Protein AF-A0A9D0YU25-F1 (afdb_monomer_lite)

InterPro domains:
  IPR014198 Stage III sporulation protein AB [PF09548] (9-166)

Secondary structure (DSSP, 8-state):
---HHHHHHHHHHHHHHHHHHHHHHHHHHHHHHHHHHHHHHHHHHGGG--SSHHHHHHHHHTT---HHHHHHHHHHHHHHHH-TT--HHHHSPPPTTS-HHHHHHHHHHHHHTTSS-HHHHHHHHHHHHHHHHHHHHHHHHHHHHHHHHHHHHHHHHHHHHHHHH-

Foldseek 3Di:
DDCVVVVVVVVVVVVVVVVVVVVLLVLQLVVLVLVLQLLVQLLVCLVVDDPDLLVSLCSSLVPRPDPLSNVQSNQLSVVCVVPVVDQQLRRGDDRPSHDPQLSVLCNLVSHCPVPDDSVSNNVSSVSSSVSSVVVSVVSVVVVVVVVVVVVVVVVVVVVVVVVVVD

pLDDT: mean 78.99, std 9.87, range [53.09, 91.0]

Organism: NCBI:txid2840693

Radius of gyration: 22.01 Å; chains: 1; bounding box: 60×25×68 Å

Structure (mmCIF, N/CA/C/O backbone):
data_AF-A0A9D0YU25-F1
#
_entry.id   AF-A0A9D0YU25-F1
#
loop_
_atom_site.group_PDB
_atom_site.id
_atom_site.type_symbol
_atom_site.label_atom_id
_atom_site.label_alt_id
_atom_site.label_comp_id
_atom_site.label_asym_id
_atom_site.label_entity_id
_atom_site.label_seq_id
_atom_site.pdbx_PDB_ins_code
_atom_site.Cartn_x
_atom_site.Cartn_y
_atom_site.Cartn_z
_atom_site.occupancy
_atom_site.B_iso_or_equiv
_atom_site.auth_seq_id
_atom_site.auth_comp_id
_atom_site.auth_asym_id
_atom_site.auth_atom_id
_atom_site.pdbx_PDB_model_num
ATOM 1 N N . MET A 1 1 ? 40.534 11.883 -33.843 1.00 53.09 1 MET A N 1
ATOM 2 C CA . MET A 1 1 ? 40.501 11.295 -32.484 1.00 53.09 1 MET A CA 1
ATOM 3 C C . MET A 1 1 ? 39.266 10.409 -32.390 1.00 53.09 1 MET A C 1
ATOM 5 O O . MET A 1 1 ? 38.203 10.893 -32.764 1.00 53.09 1 MET A O 1
ATOM 9 N N . PRO A 1 2 ? 39.380 9.127 -32.009 1.00 54.03 2 PRO A N 1
ATOM 10 C CA . PRO A 1 2 ? 38.250 8.201 -32.050 1.00 54.03 2 PRO A CA 1
ATOM 11 C C . PRO A 1 2 ? 37.242 8.529 -30.936 1.00 54.03 2 PRO A C 1
ATOM 13 O O . PRO A 1 2 ? 37.554 8.422 -29.756 1.00 54.03 2 PRO A O 1
ATOM 16 N N . SER A 1 3 ? 36.033 8.946 -31.319 1.00 62.19 3 SER A N 1
ATOM 17 C CA . SER A 1 3 ? 34.897 9.310 -30.447 1.00 62.19 3 SER A CA 1
ATOM 18 C C . SER A 1 3 ? 34.072 8.110 -29.948 1.00 62.19 3 SER A C 1
ATOM 20 O O . SER A 1 3 ? 33.150 8.259 -29.149 1.00 62.19 3 SER A O 1
ATOM 22 N N . TRP A 1 4 ? 34.427 6.904 -30.386 1.00 58.94 4 TRP A N 1
ATOM 23 C CA . TRP A 1 4 ? 33.728 5.651 -30.108 1.00 58.94 4 TRP A CA 1
ATOM 24 C C . TRP A 1 4 ? 33.674 5.235 -28.620 1.00 58.94 4 TRP A C 1
ATOM 26 O O . TRP A 1 4 ? 32.624 4.739 -28.208 1.00 58.94 4 TRP A O 1
ATOM 36 N N . PRO A 1 5 ? 34.696 5.465 -27.762 1.00 70.25 5 PRO A N 1
ATOM 37 C CA . PRO A 1 5 ? 34.584 5.111 -26.343 1.00 70.25 5 PRO A CA 1
ATOM 38 C C . PRO A 1 5 ? 33.569 5.988 -25.593 1.00 70.25 5 PRO A C 1
ATOM 40 O O . PRO A 1 5 ? 32.886 5.501 -24.696 1.00 70.25 5 PRO A O 1
ATOM 43 N N . PHE A 1 6 ? 33.405 7.255 -25.992 1.00 65.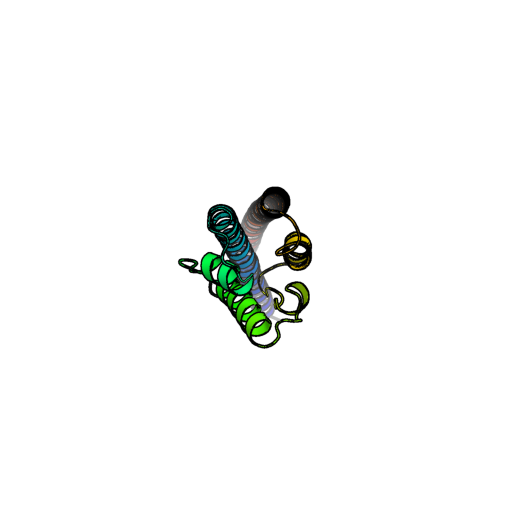44 6 PHE A N 1
ATOM 44 C CA . PHE A 1 6 ? 32.389 8.143 -25.417 1.00 65.44 6 PHE A CA 1
ATOM 45 C C . PHE A 1 6 ? 30.972 7.735 -25.833 1.00 65.44 6 PHE A C 1
ATOM 47 O O . PHE A 1 6 ? 30.062 7.785 -25.010 1.00 65.44 6 PHE A O 1
ATOM 54 N N . ALA A 1 7 ? 30.790 7.269 -27.073 1.00 66.50 7 ALA A N 1
ATOM 55 C CA . ALA A 1 7 ? 29.509 6.749 -27.547 1.00 66.50 7 ALA A CA 1
ATOM 56 C C . ALA A 1 7 ? 29.092 5.466 -26.803 1.00 66.50 7 ALA A C 1
ATOM 58 O O . ALA A 1 7 ? 27.933 5.328 -26.415 1.00 66.50 7 ALA A O 1
ATOM 59 N N . LEU A 1 8 ? 30.040 4.560 -26.534 1.00 70.56 8 LEU A N 1
ATOM 60 C CA . LEU A 1 8 ? 29.787 3.338 -25.761 1.00 70.56 8 LEU A CA 1
ATOM 61 C C . LEU A 1 8 ? 29.461 3.631 -24.290 1.00 70.56 8 LEU A C 1
ATOM 63 O O . LEU A 1 8 ? 28.527 3.044 -23.747 1.00 70.56 8 LEU A O 1
ATOM 67 N N . LEU A 1 9 ? 30.177 4.565 -23.658 1.00 68.06 9 LEU A N 1
ATOM 68 C CA . LEU A 1 9 ? 29.885 5.004 -22.288 1.00 68.06 9 LEU A CA 1
ATOM 69 C C . LEU A 1 9 ? 28.516 5.684 -22.179 1.00 68.06 9 LEU A C 1
ATOM 71 O O . LEU A 1 9 ? 27.758 5.384 -21.257 1.00 68.06 9 LEU A O 1
ATOM 75 N N . ALA A 1 10 ? 28.176 6.557 -23.129 1.00 65.56 10 ALA A N 1
ATOM 76 C CA . ALA A 1 10 ? 26.868 7.202 -23.177 1.00 65.56 10 ALA A CA 1
ATOM 77 C C . ALA A 1 10 ? 25.742 6.174 -23.383 1.00 65.56 10 ALA A C 1
ATOM 79 O O . ALA A 1 10 ? 24.751 6.193 -22.654 1.00 65.56 10 ALA A O 1
ATOM 80 N N . GLY A 1 11 ? 25.923 5.223 -24.307 1.00 67.00 11 GLY A N 1
ATOM 81 C CA . GLY A 1 11 ? 24.968 4.141 -24.549 1.00 67.00 11 GLY A CA 1
ATOM 82 C C . GLY A 1 11 ? 24.762 3.241 -23.327 1.00 67.00 11 GLY A C 1
ATOM 83 O O . GLY A 1 11 ? 23.623 2.973 -22.941 1.00 67.00 11 GLY A O 1
ATOM 84 N N . ALA A 1 12 ? 25.848 2.831 -22.664 1.00 68.44 12 ALA A N 1
ATOM 85 C CA . ALA A 1 12 ? 25.785 2.027 -21.445 1.00 68.44 12 ALA A CA 1
ATOM 86 C C . ALA A 1 12 ? 25.114 2.782 -20.283 1.00 68.44 12 ALA A C 1
ATOM 88 O O . ALA A 1 12 ? 24.286 2.212 -19.572 1.00 68.44 12 ALA A O 1
ATOM 89 N N . GLY A 1 13 ? 25.411 4.076 -20.118 1.00 63.66 13 GLY A N 1
ATOM 90 C CA . GLY A 1 13 ? 24.774 4.930 -19.113 1.00 63.66 13 GLY A CA 1
ATOM 91 C C . GLY A 1 13 ? 23.265 5.072 -19.328 1.00 63.66 13 GLY A C 1
ATOM 92 O O . GLY A 1 13 ? 22.488 4.897 -18.388 1.00 63.66 13 GLY A O 1
ATOM 93 N N . CYS A 1 14 ? 22.831 5.306 -20.569 1.00 68.75 14 CYS A N 1
ATOM 94 C CA . CYS A 1 14 ? 21.410 5.361 -20.916 1.00 68.75 14 CYS A CA 1
ATOM 95 C C . CYS A 1 14 ? 20.699 4.020 -20.677 1.00 68.75 14 CYS A C 1
ATOM 97 O O . CYS A 1 14 ? 19.585 4.008 -20.152 1.00 68.75 14 CYS A O 1
ATOM 99 N N . ALA A 1 15 ? 21.342 2.893 -20.998 1.00 67.62 15 ALA A N 1
ATOM 100 C CA . ALA A 1 15 ? 20.782 1.563 -20.755 1.00 67.62 15 ALA A CA 1
ATOM 101 C C . ALA A 1 15 ? 20.603 1.270 -19.254 1.00 67.62 15 ALA A C 1
ATOM 103 O O . ALA A 1 15 ? 19.550 0.781 -18.838 1.00 67.62 15 ALA A O 1
ATOM 104 N N . LEU A 1 16 ? 21.593 1.619 -18.425 1.00 67.44 16 LEU A N 1
ATOM 105 C CA . LEU A 1 16 ? 21.515 1.460 -16.969 1.00 67.44 16 LEU A CA 1
ATOM 106 C C . LEU A 1 16 ? 20.428 2.342 -16.349 1.00 67.44 16 LEU A C 1
ATOM 108 O O . LEU A 1 16 ? 19.676 1.872 -15.495 1.00 67.44 16 LEU A O 1
ATOM 112 N N . LEU A 1 17 ? 20.302 3.592 -16.804 1.00 69.94 17 LEU A N 1
ATOM 113 C CA . LEU A 1 17 ? 19.221 4.487 -16.382 1.00 69.94 17 LEU A CA 1
ATOM 114 C C . LEU A 1 17 ? 17.847 3.924 -16.766 1.00 69.94 17 LEU A C 1
ATOM 116 O O . LEU A 1 17 ? 16.939 3.925 -15.936 1.00 69.94 17 LEU A O 1
ATOM 120 N N . GLY A 1 18 ? 17.710 3.379 -17.979 1.00 68.19 18 GLY A N 1
ATOM 121 C CA . GLY A 1 18 ? 16.483 2.724 -18.434 1.00 68.19 18 GLY A CA 1
ATOM 122 C C . GLY A 1 18 ? 16.096 1.519 -17.572 1.00 68.19 18 GLY A C 1
ATOM 123 O O . GLY A 1 18 ? 14.948 1.414 -17.143 1.00 68.19 18 GLY A O 1
ATOM 124 N N . LEU A 1 19 ? 17.055 0.645 -17.247 1.00 69.88 19 LEU A N 1
ATOM 125 C CA . LEU A 1 19 ? 16.835 -0.519 -16.377 1.00 69.88 19 LEU A CA 1
ATOM 126 C C . LEU A 1 19 ? 16.480 -0.117 -14.940 1.00 69.88 19 LEU A C 1
ATOM 128 O O . LEU A 1 19 ? 15.550 -0.673 -14.353 1.00 69.88 19 LEU A O 1
ATOM 132 N N . ALA A 1 20 ? 17.193 0.860 -14.373 1.00 71.06 20 ALA A N 1
ATOM 133 C CA . ALA A 1 20 ? 16.924 1.359 -13.027 1.00 71.06 20 ALA A CA 1
ATOM 134 C C . ALA A 1 20 ? 15.518 1.963 -12.923 1.00 71.06 20 ALA A C 1
ATOM 136 O O . ALA A 1 20 ? 14.808 1.743 -11.937 1.00 71.06 20 ALA A O 1
ATOM 137 N N . TRP A 1 21 ? 15.105 2.687 -13.960 1.00 75.56 21 TRP A N 1
ATOM 138 C CA . TRP A 1 21 ? 13.805 3.331 -14.022 1.00 75.56 21 TRP A CA 1
ATOM 139 C C . TRP A 1 21 ? 12.658 2.340 -14.258 1.00 75.56 21 TRP A C 1
ATOM 141 O O . TRP A 1 21 ? 11.664 2.379 -13.532 1.00 75.56 21 TRP A O 1
ATOM 151 N N . ALA A 1 22 ? 12.828 1.374 -15.166 1.00 73.44 22 ALA A N 1
ATOM 152 C CA . ALA A 1 22 ? 11.882 0.270 -15.343 1.00 73.44 22 ALA A CA 1
ATOM 153 C C . ALA A 1 22 ? 11.716 -0.546 -14.046 1.00 73.44 22 ALA A C 1
ATOM 155 O O . ALA A 1 22 ? 10.599 -0.882 -13.650 1.00 73.44 22 ALA A O 1
ATOM 156 N N . GLY A 1 23 ? 12.818 -0.795 -13.330 1.00 75.38 23 GLY A N 1
ATOM 157 C CA . GLY A 1 23 ? 12.792 -1.435 -12.015 1.00 75.38 23 GLY A CA 1
ATOM 158 C C . GLY A 1 23 ? 12.082 -0.603 -10.940 1.00 75.38 23 GLY A C 1
ATOM 159 O O . GLY A 1 23 ? 11.442 -1.156 -10.051 1.00 75.38 23 GLY A O 1
ATOM 160 N N . ALA A 1 24 ? 12.161 0.728 -10.998 1.00 78.12 24 ALA A N 1
ATOM 161 C CA . ALA A 1 24 ? 11.429 1.598 -10.078 1.00 78.12 24 ALA A CA 1
ATOM 162 C C . ALA A 1 24 ? 9.913 1.575 -10.343 1.00 78.12 24 ALA A C 1
ATOM 164 O O . ALA A 1 24 ? 9.130 1.507 -9.396 1.00 78.12 24 ALA A O 1
ATOM 165 N N . LEU A 1 25 ? 9.499 1.572 -11.615 1.00 77.56 25 LEU A N 1
ATOM 166 C CA . LEU A 1 25 ? 8.094 1.447 -12.017 1.00 77.56 25 LEU A CA 1
ATOM 167 C C . LEU A 1 25 ? 7.493 0.104 -11.591 1.00 77.56 25 LEU A C 1
ATOM 169 O O . LEU A 1 25 ? 6.398 0.075 -11.023 1.00 77.56 25 LEU A O 1
ATOM 173 N N . SER A 1 26 ? 8.221 -0.996 -11.804 1.00 80.62 26 SER A N 1
ATOM 174 C CA . SER A 1 26 ? 7.756 -2.330 -11.417 1.00 80.62 26 SER A CA 1
ATOM 175 C C . SER A 1 26 ? 7.626 -2.472 -9.897 1.00 80.62 26 SER A C 1
ATOM 177 O O . SER A 1 26 ? 6.598 -2.960 -9.425 1.00 80.62 26 SER A O 1
ATOM 179 N N . ARG A 1 27 ? 8.593 -1.956 -9.120 1.00 83.25 27 ARG A N 1
ATOM 180 C CA . ARG A 1 27 ? 8.507 -1.885 -7.648 1.00 83.25 27 ARG A CA 1
ATOM 181 C C . ARG A 1 27 ? 7.313 -1.060 -7.177 1.00 83.25 27 ARG A C 1
ATOM 183 O O . ARG A 1 27 ? 6.549 -1.534 -6.341 1.00 83.25 27 ARG A O 1
ATOM 190 N N . ARG A 1 28 ? 7.102 0.132 -7.746 1.00 85.44 28 ARG A N 1
ATOM 191 C CA . ARG A 1 28 ? 5.950 0.987 -7.414 1.00 85.44 28 ARG A CA 1
ATOM 192 C C . ARG A 1 28 ? 4.630 0.257 -7.657 1.00 85.44 28 ARG A C 1
ATOM 194 O O . ARG A 1 28 ? 3.735 0.298 -6.816 1.00 85.44 28 ARG A O 1
ATOM 201 N N . ARG A 1 29 ? 4.501 -0.426 -8.797 1.00 83.88 29 ARG A N 1
ATOM 202 C CA . ARG A 1 29 ? 3.298 -1.190 -9.145 1.00 83.88 29 ARG A CA 1
ATOM 203 C C . ARG A 1 29 ? 3.070 -2.360 -8.191 1.00 83.88 29 ARG A C 1
ATOM 205 O O . ARG A 1 29 ? 1.954 -2.514 -7.708 1.00 83.88 29 ARG A O 1
ATOM 212 N N . ALA A 1 30 ? 4.111 -3.138 -7.895 1.00 86.19 30 ALA A N 1
ATOM 213 C CA . ALA A 1 30 ? 4.033 -4.240 -6.940 1.00 86.19 30 ALA A CA 1
ATOM 214 C C . ALA A 1 30 ? 3.595 -3.752 -5.550 1.00 86.19 30 ALA A C 1
ATOM 216 O O . ALA A 1 30 ? 2.678 -4.330 -4.968 1.00 86.19 30 ALA A O 1
ATOM 217 N N . ALA A 1 31 ? 4.156 -2.630 -5.086 1.00 86.56 31 ALA A N 1
ATOM 218 C CA . ALA A 1 31 ? 3.780 -2.009 -3.822 1.00 86.56 31 ALA A CA 1
ATOM 219 C C . ALA A 1 31 ? 2.312 -1.550 -3.824 1.00 86.56 31 ALA A C 1
ATOM 221 O O . ALA A 1 31 ? 1.577 -1.842 -2.885 1.00 86.56 31 ALA A O 1
ATOM 222 N N . LEU A 1 32 ? 1.840 -0.879 -4.884 1.00 86.69 32 LEU A N 1
ATOM 223 C CA . LEU A 1 32 ? 0.422 -0.517 -5.024 1.00 86.69 32 LEU A CA 1
ATOM 224 C C . LEU A 1 32 ? -0.478 -1.762 -5.024 1.00 86.69 32 LEU A C 1
ATOM 226 O O . LEU A 1 32 ? -1.543 -1.761 -4.403 1.00 86.69 32 LEU A O 1
ATOM 230 N N . ASP A 1 33 ? -0.063 -2.828 -5.711 1.00 88.06 33 ASP A N 1
ATOM 231 C CA . ASP A 1 33 ? -0.751 -4.120 -5.756 1.00 88.06 33 ASP A CA 1
ATOM 232 C C . ASP A 1 33 ? -0.868 -4.758 -4.361 1.00 88.06 33 ASP A C 1
ATOM 234 O O . ASP A 1 33 ? -1.967 -5.149 -3.958 1.00 88.06 33 ASP A O 1
ATOM 238 N N . ALA A 1 34 ? 0.221 -4.762 -3.594 1.00 88.75 34 ALA A N 1
ATOM 239 C CA . ALA A 1 34 ? 0.247 -5.207 -2.206 1.00 88.75 34 ALA A CA 1
ATOM 240 C C . ALA A 1 34 ? -0.652 -4.361 -1.303 1.00 88.75 34 ALA A C 1
ATOM 242 O O . ALA A 1 34 ? -1.510 -4.913 -0.615 1.00 88.75 34 ALA A O 1
ATOM 243 N N . TRP A 1 35 ? -0.562 -3.031 -1.387 1.00 89.50 35 TRP A N 1
ATOM 244 C CA . TRP A 1 35 ? -1.385 -2.140 -0.572 1.00 89.50 35 TRP A CA 1
ATOM 245 C C . TRP A 1 35 ? -2.873 -2.433 -0.720 1.00 89.50 35 TRP A C 1
ATOM 247 O O . TRP A 1 35 ? -3.525 -2.681 0.289 1.00 89.50 35 TRP A O 1
ATOM 257 N N . ALA A 1 36 ? -3.437 -2.493 -1.932 1.00 88.12 36 ALA A N 1
ATOM 258 C CA . ALA A 1 36 ? -4.882 -2.732 -2.008 1.00 88.12 36 ALA A CA 1
ATOM 259 C C . ALA A 1 36 ? -5.305 -4.167 -1.649 1.00 88.12 36 ALA A C 1
ATOM 261 O O . ALA A 1 36 ? -6.438 -4.343 -1.204 1.00 88.12 36 ALA A O 1
ATOM 262 N N . ARG A 1 37 ? -4.428 -5.180 -1.771 1.00 89.06 37 ARG A N 1
ATOM 263 C CA . ARG A 1 37 ? -4.711 -6.509 -1.190 1.00 89.06 37 ARG A CA 1
ATOM 264 C C . ARG A 1 37 ? -4.802 -6.419 0.327 1.00 89.06 37 ARG A C 1
ATOM 266 O O . ARG A 1 37 ? -5.750 -6.932 0.917 1.00 89.06 37 ARG A O 1
ATOM 273 N N . THR A 1 38 ? -3.853 -5.726 0.945 1.00 89.44 38 THR A N 1
ATOM 274 C CA . THR A 1 38 ? -3.847 -5.520 2.389 1.00 89.44 38 THR A CA 1
ATOM 275 C C . THR A 1 38 ? -5.071 -4.719 2.848 1.00 89.44 38 THR A C 1
ATOM 277 O O . THR A 1 38 ? -5.721 -5.109 3.814 1.00 89.44 38 THR A O 1
ATOM 280 N N . LEU A 1 39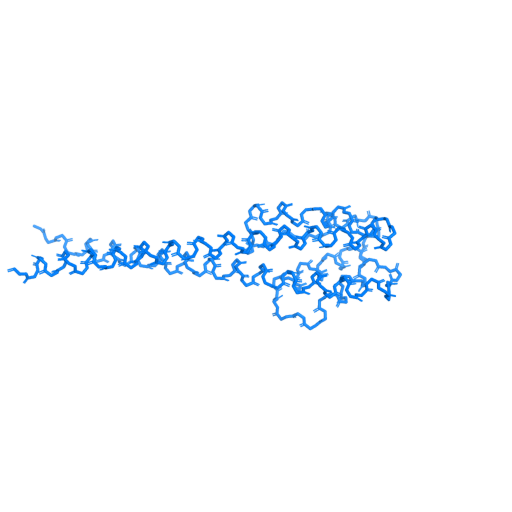 ? -5.476 -3.673 2.115 1.00 88.38 39 LEU A N 1
ATOM 281 C CA . LEU A 1 39 ? -6.706 -2.920 2.406 1.00 88.38 39 LEU A CA 1
ATOM 282 C C . LEU A 1 39 ? -7.964 -3.775 2.298 1.00 88.38 39 LEU A C 1
ATOM 284 O O . LEU A 1 39 ? -8.842 -3.665 3.144 1.00 88.38 39 LEU A O 1
ATOM 288 N N . MET A 1 40 ? -8.045 -4.650 1.295 1.00 87.88 40 MET A N 1
ATOM 289 C CA . MET A 1 40 ? -9.169 -5.574 1.142 1.00 87.88 40 MET A CA 1
ATOM 290 C C . MET A 1 40 ? -9.262 -6.554 2.320 1.00 87.88 40 MET A C 1
ATOM 292 O O . MET A 1 40 ? -10.355 -6.864 2.783 1.00 87.88 40 MET A O 1
ATOM 296 N N . ARG A 1 41 ? -8.122 -7.012 2.850 1.00 87.06 41 ARG A N 1
ATOM 297 C CA . ARG A 1 41 ? -8.083 -7.862 4.052 1.00 87.06 41 ARG A CA 1
ATOM 298 C C . ARG A 1 41 ? -8.458 -7.099 5.318 1.00 87.06 41 ARG A C 1
ATOM 300 O O . ARG A 1 41 ? -9.162 -7.639 6.171 1.00 87.06 41 ARG A O 1
ATOM 307 N N . LEU A 1 42 ? -8.019 -5.848 5.441 1.00 86.69 42 LEU A N 1
ATOM 308 C CA . LEU A 1 42 ? -8.446 -4.972 6.532 1.00 86.69 42 LEU A CA 1
ATOM 309 C C . LEU A 1 42 ? -9.959 -4.729 6.472 1.00 86.69 42 LEU A C 1
ATOM 311 O O . LEU A 1 42 ? -10.632 -4.880 7.484 1.00 86.69 42 LEU A O 1
ATOM 315 N N . GLU A 1 43 ? -10.511 -4.469 5.286 1.00 87.50 43 GLU A N 1
ATOM 316 C CA . GLU A 1 43 ? -11.957 -4.333 5.077 1.00 87.50 43 GLU A CA 1
ATOM 317 C C . GLU A 1 43 ? -12.702 -5.615 5.476 1.00 87.50 43 GLU A C 1
ATOM 319 O O . GLU A 1 43 ? -13.667 -5.559 6.232 1.00 87.50 43 GLU A O 1
ATOM 324 N N . ALA A 1 44 ? -12.223 -6.785 5.044 1.00 86.00 44 ALA A N 1
ATOM 325 C CA . ALA A 1 44 ? -12.832 -8.072 5.385 1.00 86.00 44 ALA A CA 1
ATOM 326 C C . ALA A 1 44 ? -12.794 -8.381 6.892 1.00 86.00 44 ALA A C 1
ATOM 328 O O . ALA A 1 44 ? -13.639 -9.114 7.401 1.00 86.00 44 ALA A O 1
ATOM 329 N N . SER A 1 45 ? -11.823 -7.820 7.612 1.00 84.38 45 SER A N 1
ATOM 330 C CA . SER A 1 45 ? -11.677 -8.008 9.056 1.00 84.38 45 SER A CA 1
ATOM 331 C C . SER A 1 45 ? -12.419 -6.978 9.903 1.00 84.38 45 SER A C 1
ATOM 333 O O . SER A 1 45 ? -12.464 -7.146 11.122 1.00 84.38 45 SER A O 1
ATOM 335 N N . LEU A 1 46 ? -13.069 -5.980 9.289 1.00 82.38 46 LEU A N 1
ATOM 336 C CA . LEU A 1 46 ? -13.956 -5.053 10.001 1.00 82.38 46 LEU A CA 1
ATOM 337 C C . LEU A 1 46 ? -15.065 -5.789 10.761 1.00 82.38 46 LEU A C 1
ATOM 339 O O . LEU A 1 46 ? -15.349 -5.432 11.899 1.00 82.38 46 LEU A O 1
ATOM 343 N N . ALA A 1 47 ? -15.606 -6.868 10.188 1.00 78.81 47 ALA A N 1
ATOM 344 C CA . ALA A 1 47 ? -16.662 -7.667 10.812 1.00 78.81 47 ALA A CA 1
ATOM 345 C C . ALA A 1 47 ? -16.231 -8.341 12.133 1.00 78.81 47 ALA A C 1
ATOM 347 O O . ALA A 1 47 ? -17.070 -8.663 12.969 1.00 78.81 47 ALA A O 1
ATOM 348 N N . TYR A 1 48 ? -14.925 -8.549 12.335 1.00 75.31 48 TYR A N 1
ATOM 349 C CA . TYR A 1 48 ? -14.351 -9.199 13.520 1.00 75.31 48 TYR A CA 1
ATOM 350 C C . TYR A 1 48 ? -13.567 -8.225 14.406 1.00 75.31 48 TYR A C 1
ATOM 352 O O . TYR A 1 48 ? -12.749 -8.669 15.212 1.00 75.31 48 TYR A O 1
ATOM 360 N N . ARG A 1 49 ? -13.783 -6.913 14.212 1.00 68.44 49 ARG A N 1
ATOM 361 C CA . ARG A 1 49 ? -12.997 -5.788 14.741 1.00 68.44 49 ARG A CA 1
ATOM 362 C C . ARG A 1 49 ? -12.288 -6.117 16.065 1.00 68.44 49 ARG A C 1
ATOM 364 O O . ARG A 1 49 ? -12.944 -6.173 17.108 1.00 68.44 49 ARG A O 1
ATOM 371 N N . PRO A 1 50 ? -10.959 -6.329 16.055 1.00 69.88 50 PRO A N 1
ATOM 372 C CA . PRO A 1 50 ? -10.239 -6.563 17.293 1.00 69.88 50 PRO A CA 1
ATOM 373 C C . PRO A 1 50 ? -10.267 -5.294 18.163 1.00 69.88 50 PRO A C 1
ATOM 375 O O . PRO A 1 50 ? -10.415 -4.184 17.641 1.00 69.88 50 PRO A O 1
ATOM 378 N N . PRO A 1 51 ? -10.116 -5.435 19.490 1.00 71.12 51 PRO A N 1
ATOM 379 C CA . PRO A 1 51 ? -10.280 -4.329 20.434 1.00 71.12 51 PRO A CA 1
ATOM 380 C C . PRO A 1 51 ? -9.237 -3.216 20.259 1.00 71.12 51 PRO A C 1
ATOM 382 O O . PRO A 1 51 ? -9.502 -2.073 20.625 1.00 71.12 51 PRO A O 1
ATOM 385 N N . ALA A 1 52 ? -8.068 -3.520 19.683 1.00 83.25 52 ALA A N 1
ATOM 386 C CA . ALA A 1 52 ? -7.015 -2.548 19.424 1.00 83.25 52 ALA A CA 1
ATOM 387 C C . ALA A 1 52 ? -6.737 -2.385 17.923 1.00 83.25 52 ALA A C 1
ATOM 389 O O . ALA A 1 52 ? -6.575 -3.361 17.188 1.00 83.25 52 ALA A O 1
ATOM 390 N N . LEU A 1 53 ? -6.574 -1.131 17.484 1.00 84.25 53 LEU A N 1
ATOM 391 C CA . LEU A 1 53 ? -6.202 -0.794 16.105 1.00 84.25 53 LEU A CA 1
ATOM 392 C C . LEU A 1 53 ? -4.880 -1.460 15.686 1.00 84.25 53 LEU A C 1
ATOM 394 O O . LEU A 1 53 ? -4.757 -1.925 14.558 1.00 84.25 53 LEU A O 1
ATOM 398 N N . ALA A 1 54 ? -3.916 -1.568 16.603 1.00 86.62 54 ALA A N 1
ATOM 399 C CA . ALA A 1 54 ? -2.646 -2.244 16.342 1.00 86.62 54 ALA A CA 1
ATOM 400 C C . ALA A 1 54 ? -2.834 -3.723 15.958 1.00 86.62 54 ALA A C 1
ATOM 402 O O . ALA A 1 54 ? -2.168 -4.212 15.048 1.00 86.62 54 ALA A O 1
ATOM 403 N N . ASP A 1 55 ? -3.769 -4.424 16.600 1.00 87.25 55 ASP A N 1
ATOM 404 C CA . ASP A 1 55 ? -4.056 -5.829 16.297 1.00 87.25 55 ASP A CA 1
ATOM 405 C C . ASP A 1 55 ? -4.748 -5.973 14.944 1.00 87.25 55 ASP A C 1
ATOM 407 O O . ASP A 1 55 ? -4.473 -6.914 14.199 1.00 87.25 55 ASP A O 1
ATOM 411 N N . TRP A 1 56 ? -5.598 -5.005 14.597 1.00 87.06 56 TRP A N 1
ATOM 412 C CA . TRP A 1 56 ? -6.239 -4.964 13.290 1.00 87.06 56 TRP A CA 1
ATOM 413 C C . TRP A 1 56 ? -5.215 -4.804 12.159 1.00 87.06 56 TRP A C 1
ATOM 415 O O . TRP A 1 56 ? -5.263 -5.551 11.183 1.00 87.06 56 TRP A O 1
ATOM 425 N N . LEU A 1 57 ? -4.231 -3.909 12.321 1.00 86.94 57 LEU A N 1
ATOM 426 C CA . LEU A 1 57 ? -3.141 -3.729 11.351 1.00 86.94 57 LEU A CA 1
ATOM 427 C C . LEU A 1 57 ? -2.336 -5.020 11.160 1.00 86.94 57 LEU A C 1
ATOM 429 O O . LEU A 1 57 ? -2.074 -5.417 10.025 1.00 86.94 57 LEU A O 1
ATOM 433 N N . LEU A 1 58 ? -2.000 -5.710 12.255 1.00 88.06 58 LEU A N 1
ATOM 434 C CA . LEU A 1 58 ? -1.290 -6.992 12.205 1.00 88.06 58 LEU A CA 1
ATOM 435 C C . LEU A 1 58 ? -2.113 -8.089 11.519 1.00 88.06 58 LEU A C 1
ATOM 437 O O . LEU A 1 58 ? -1.548 -8.973 10.875 1.00 88.06 58 LEU A O 1
ATOM 441 N N . LEU A 1 59 ? -3.442 -8.033 11.614 1.00 86.00 59 LEU A N 1
ATOM 442 C CA . LEU A 1 59 ? -4.314 -8.957 10.897 1.00 86.00 59 LEU A CA 1
ATOM 443 C C . LEU A 1 59 ? -4.269 -8.721 9.381 1.00 86.00 59 LEU A C 1
ATOM 445 O O . LEU A 1 59 ? -4.256 -9.685 8.620 1.00 86.00 59 LEU A O 1
ATOM 449 N N . GLY A 1 60 ? -4.176 -7.461 8.944 1.00 81.81 60 GLY A N 1
ATOM 450 C CA . GLY A 1 60 ? -3.993 -7.106 7.532 1.00 81.81 60 GLY A CA 1
ATOM 451 C C . GLY A 1 60 ? -2.679 -7.629 6.941 1.00 81.81 60 GLY A C 1
ATOM 452 O O . GLY A 1 60 ? -2.645 -8.042 5.781 1.00 81.81 60 GLY A O 1
ATOM 453 N N . VAL A 1 61 ? -1.622 -7.680 7.758 1.00 86.62 61 VAL A N 1
ATOM 454 C CA . VAL A 1 61 ? -0.299 -8.207 7.378 1.00 86.62 61 VAL A CA 1
ATOM 455 C C . VAL A 1 61 ? -0.305 -9.727 7.202 1.00 86.62 61 VAL A C 1
ATOM 457 O O . VAL A 1 61 ? 0.478 -10.263 6.416 1.00 86.62 61 VAL A O 1
ATOM 460 N N . ARG A 1 62 ? -1.195 -10.458 7.888 1.00 83.06 62 ARG A N 1
ATOM 461 C CA . ARG A 1 62 ? -1.220 -11.926 7.806 1.00 83.06 62 ARG A CA 1
ATOM 462 C C . ARG A 1 62 ? -1.431 -12.395 6.363 1.00 83.06 62 ARG A C 1
ATOM 464 O O . ARG A 1 62 ? -2.469 -12.156 5.750 1.00 83.06 62 ARG A O 1
ATOM 471 N N . GLY A 1 63 ? -0.427 -13.102 5.842 1.00 78.50 63 GLY A N 1
ATOM 472 C CA . GLY A 1 63 ? -0.409 -13.643 4.483 1.00 78.50 63 GLY A CA 1
ATOM 473 C C . GLY A 1 63 ? -0.043 -12.630 3.395 1.00 78.50 63 GLY A C 1
ATOM 474 O O . GLY A 1 63 ? -0.284 -12.901 2.218 1.00 78.50 63 GLY A O 1
ATOM 475 N N . GLU A 1 64 ? 0.425 -11.425 3.736 1.00 86.62 64 GLU A N 1
ATOM 476 C CA . GLU A 1 64 ? 1.020 -10.500 2.763 1.00 86.62 64 GLU A CA 1
ATOM 477 C C . GLU A 1 64 ? 2.496 -10.861 2.585 1.00 86.62 64 GLU A C 1
ATOM 479 O O . GLU A 1 64 ? 3.204 -11.155 3.546 1.00 86.62 64 GLU A O 1
ATOM 484 N N . THR A 1 65 ? 2.941 -10.906 1.332 1.00 83.38 65 THR A N 1
ATOM 485 C CA . THR A 1 65 ? 4.307 -11.321 0.979 1.00 83.38 65 THR A CA 1
ATOM 486 C C . THR A 1 65 ? 5.216 -10.133 0.694 1.00 83.38 65 THR A C 1
ATOM 488 O O . THR A 1 65 ? 6.426 -10.299 0.562 1.00 83.38 65 THR A O 1
ATOM 491 N N . ASP A 1 66 ? 4.645 -8.937 0.561 1.00 85.25 66 ASP A N 1
ATOM 492 C CA . ASP A 1 66 ? 5.400 -7.720 0.306 1.00 85.25 66 ASP A CA 1
ATOM 493 C C . ASP A 1 66 ? 6.000 -7.168 1.606 1.00 85.25 66 ASP A C 1
ATOM 495 O O . ASP A 1 66 ? 5.306 -6.594 2.447 1.00 85.25 66 ASP A O 1
ATOM 499 N N . ALA A 1 67 ? 7.317 -7.323 1.755 1.00 84.12 67 ALA A N 1
ATOM 500 C CA . ALA A 1 67 ? 8.054 -6.893 2.940 1.00 84.12 67 ALA A CA 1
ATOM 501 C C . ALA A 1 67 ? 7.960 -5.380 3.214 1.00 84.12 67 ALA A C 1
ATOM 503 O O . ALA A 1 67 ? 8.091 -4.966 4.365 1.00 84.12 67 ALA A O 1
ATOM 504 N N . SER A 1 68 ? 7.722 -4.554 2.189 1.00 86.00 68 SER A N 1
ATOM 505 C CA . SER A 1 68 ? 7.583 -3.103 2.345 1.00 86.00 68 SER A CA 1
ATOM 506 C C . SER A 1 68 ? 6.273 -2.776 3.057 1.00 86.00 68 SER A C 1
ATOM 508 O O . SER A 1 68 ? 6.262 -2.057 4.059 1.00 86.00 68 SER A O 1
ATOM 510 N N . VAL A 1 69 ? 5.168 -3.371 2.595 1.00 86.88 69 VAL A N 1
ATOM 511 C CA . VAL A 1 69 ? 3.841 -3.182 3.200 1.00 86.88 69 VAL A CA 1
ATOM 512 C C . VAL A 1 69 ? 3.782 -3.797 4.597 1.00 86.88 69 VAL A C 1
ATOM 514 O O . VAL A 1 69 ? 3.341 -3.124 5.534 1.00 86.88 69 VAL A O 1
ATOM 517 N N . CYS A 1 70 ? 4.295 -5.023 4.760 1.00 87.56 70 CYS A N 1
ATOM 518 C CA . CYS A 1 70 ? 4.395 -5.678 6.066 1.00 87.56 70 CYS A CA 1
ATOM 519 C C . CYS A 1 70 ? 5.198 -4.816 7.043 1.00 87.56 70 CYS A C 1
ATOM 521 O O . CYS A 1 70 ? 4.699 -4.478 8.113 1.00 87.56 70 CYS A O 1
ATOM 523 N N . GLY A 1 71 ? 6.388 -4.363 6.637 1.00 87.94 71 GLY A N 1
ATOM 524 C CA . GLY A 1 71 ? 7.255 -3.540 7.473 1.00 87.94 71 GLY A CA 1
ATOM 525 C C . GLY A 1 71 ? 6.596 -2.235 7.921 1.00 87.94 71 GLY A C 1
ATOM 526 O O . GLY A 1 71 ? 6.735 -1.854 9.082 1.00 87.94 71 GLY A O 1
ATOM 527 N N . VAL A 1 72 ? 5.838 -1.558 7.048 1.00 89.75 72 VAL A N 1
ATOM 528 C CA . VAL A 1 72 ? 5.120 -0.324 7.416 1.00 89.75 72 VAL A CA 1
ATOM 529 C C . VAL A 1 72 ? 4.047 -0.597 8.470 1.00 89.75 72 VAL A C 1
ATOM 531 O O . VAL A 1 72 ? 3.998 0.103 9.483 1.00 89.75 72 VAL A O 1
ATOM 534 N N . LEU A 1 73 ? 3.205 -1.608 8.254 1.00 89.25 73 LEU A N 1
ATOM 535 C CA . LEU A 1 73 ? 2.077 -1.913 9.136 1.00 89.25 73 LEU A CA 1
ATOM 536 C C . LEU A 1 73 ? 2.517 -2.521 10.471 1.00 89.25 73 LEU A C 1
ATOM 538 O O . LEU A 1 73 ? 1.996 -2.127 11.513 1.00 89.25 73 LEU A O 1
ATOM 542 N N . GLU A 1 74 ? 3.504 -3.416 10.464 1.00 91.00 74 GLU A N 1
ATOM 543 C CA . GLU A 1 74 ? 4.093 -3.986 11.681 1.00 91.00 74 GLU A CA 1
ATOM 544 C C . GLU A 1 74 ? 4.781 -2.908 12.515 1.00 91.00 74 GLU A C 1
ATOM 546 O O . GLU A 1 74 ? 4.545 -2.816 13.719 1.00 91.00 74 GLU A O 1
ATOM 551 N N . THR A 1 75 ? 5.567 -2.032 11.878 1.00 89.69 75 THR A N 1
ATOM 552 C CA . THR A 1 75 ? 6.219 -0.917 12.578 1.00 89.69 75 THR A CA 1
ATOM 553 C C . THR A 1 75 ? 5.185 0.036 13.174 1.00 89.69 75 THR A C 1
ATOM 555 O O . THR A 1 75 ? 5.343 0.480 14.313 1.00 89.69 75 THR A O 1
ATOM 558 N N . ALA A 1 76 ? 4.114 0.343 12.433 1.00 88.81 76 ALA A N 1
ATOM 559 C CA . ALA A 1 76 ? 3.025 1.177 12.931 1.00 88.81 76 ALA A CA 1
ATOM 560 C C . ALA A 1 76 ? 2.349 0.531 14.150 1.00 88.81 76 ALA A C 1
ATOM 562 O O . ALA A 1 76 ? 2.239 1.164 15.200 1.00 88.81 76 ALA A O 1
ATOM 563 N N . ALA A 1 77 ? 1.973 -0.745 14.046 1.00 89.19 77 ALA A N 1
ATOM 564 C CA . ALA A 1 77 ? 1.348 -1.493 15.131 1.00 89.19 77 ALA A CA 1
ATOM 565 C C . ALA A 1 77 ? 2.252 -1.585 16.369 1.00 89.19 77 ALA A C 1
ATOM 567 O O . ALA A 1 77 ? 1.788 -1.397 17.493 1.00 89.19 77 ALA A O 1
ATOM 568 N N . GLN A 1 78 ? 3.551 -1.828 16.182 1.00 90.25 78 GLN A N 1
ATOM 569 C CA . GLN A 1 78 ? 4.508 -1.931 17.279 1.00 90.25 78 GLN A CA 1
ATOM 570 C C . GLN A 1 78 ? 4.691 -0.594 18.002 1.00 90.25 78 GLN A C 1
ATOM 572 O O . GLN A 1 78 ? 4.678 -0.566 19.231 1.00 90.25 78 GLN A O 1
ATOM 577 N N . ARG A 1 79 ? 4.788 0.520 17.265 1.00 89.81 79 ARG A N 1
ATOM 578 C CA . ARG A 1 79 ? 4.864 1.866 17.857 1.00 89.81 79 ARG A CA 1
ATOM 579 C C . ARG A 1 79 ? 3.599 2.228 18.627 1.00 89.81 79 ARG A C 1
ATOM 581 O O . ARG A 1 79 ? 3.700 2.737 19.734 1.00 89.81 79 ARG A O 1
ATOM 588 N N . MET A 1 80 ? 2.426 1.902 18.086 1.00 87.38 80 MET A N 1
ATOM 589 C CA . MET A 1 80 ? 1.149 2.113 18.778 1.00 87.38 80 MET A CA 1
ATOM 590 C C . MET A 1 80 ? 1.000 1.260 20.044 1.00 87.38 80 MET A C 1
ATOM 592 O O . MET A 1 80 ? 0.355 1.675 20.999 1.00 87.38 80 MET A O 1
ATOM 596 N N . ARG A 1 81 ? 1.587 0.057 20.069 1.00 88.25 81 ARG A N 1
ATOM 597 C CA . ARG A 1 81 ? 1.620 -0.784 21.277 1.00 88.25 81 ARG A CA 1
ATOM 598 C C . ARG A 1 81 ? 2.571 -0.241 22.344 1.00 88.25 81 ARG A C 1
ATOM 600 O O . ARG A 1 81 ? 2.327 -0.457 23.525 1.00 88.25 81 ARG A O 1
ATOM 607 N N . GLN A 1 82 ? 3.655 0.415 21.935 1.00 88.62 82 GLN A N 1
ATOM 608 C CA . GLN A 1 82 ? 4.620 1.038 22.847 1.00 88.62 82 GLN A CA 1
ATOM 609 C C . GLN A 1 82 ? 4.099 2.357 23.425 1.00 88.62 82 GLN A C 1
ATOM 611 O O . GLN A 1 82 ? 4.366 2.654 24.586 1.00 88.62 82 GLN A O 1
ATOM 616 N N . ASP A 1 83 ? 3.346 3.122 22.635 1.00 86.38 83 ASP A N 1
ATOM 617 C CA . ASP A 1 83 ? 2.741 4.385 23.046 1.00 86.38 83 ASP A CA 1
ATOM 618 C C . ASP A 1 83 ? 1.271 4.439 22.606 1.00 86.38 83 ASP A C 1
ATOM 620 O O . ASP A 1 83 ? 0.949 4.695 21.444 1.00 86.38 83 ASP A O 1
ATOM 624 N N . ALA A 1 84 ? 0.369 4.204 23.562 1.00 74.69 84 ALA A N 1
ATOM 625 C CA . ALA A 1 84 ? -1.073 4.148 23.327 1.00 74.69 84 ALA A CA 1
ATOM 626 C C . ALA A 1 84 ? -1.687 5.503 22.924 1.00 74.69 84 ALA A C 1
ATOM 628 O O . ALA A 1 84 ? -2.789 5.532 22.378 1.00 74.69 84 ALA A O 1
ATOM 629 N N . LEU A 1 85 ? -0.997 6.622 23.182 1.00 77.00 85 LEU A N 1
ATOM 630 C CA . LEU A 1 85 ? -1.444 7.959 22.774 1.00 77.00 85 LEU A CA 1
ATOM 631 C C . LEU A 1 85 ? -1.009 8.303 21.344 1.00 77.00 85 LEU A C 1
ATOM 633 O O . LEU A 1 85 ? -1.423 9.323 20.784 1.00 77.00 85 LEU A O 1
ATOM 637 N N . LEU A 1 86 ? -0.162 7.468 20.743 1.00 82.06 86 LEU A N 1
ATOM 638 C CA . LEU A 1 86 ? 0.429 7.729 19.448 1.00 82.06 86 LEU A CA 1
ATOM 639 C C . LEU A 1 86 ? -0.577 7.410 18.339 1.00 82.06 86 LEU A C 1
ATOM 641 O O . LEU A 1 86 ? -0.969 6.266 18.109 1.00 82.06 86 LEU A O 1
ATOM 645 N N . THR A 1 87 ? -1.007 8.453 17.629 1.00 83.56 87 THR A N 1
ATOM 646 C CA . THR A 1 87 ? -1.934 8.313 16.505 1.00 83.56 87 THR A CA 1
ATOM 647 C C . THR A 1 87 ? -1.293 7.537 15.361 1.00 83.56 87 THR A C 1
ATOM 649 O O . THR A 1 87 ? -0.092 7.645 15.104 1.00 83.56 87 THR A O 1
ATOM 652 N N . LEU A 1 88 ? -2.108 6.803 14.603 1.00 83.88 88 LEU A N 1
ATOM 653 C CA . LEU A 1 88 ? -1.632 6.006 13.473 1.00 83.88 88 LEU A CA 1
ATOM 654 C C . LEU A 1 88 ? -0.829 6.837 12.453 1.00 83.88 88 LEU A C 1
ATOM 656 O O . LEU A 1 88 ? 0.204 6.382 11.965 1.00 83.88 88 LEU A O 1
ATOM 660 N N . SER A 1 89 ? -1.238 8.083 12.203 1.00 84.19 89 SER A N 1
ATOM 661 C CA . SER A 1 89 ? -0.528 9.030 11.331 1.00 84.19 89 SER A CA 1
ATOM 662 C C . SER A 1 89 ? 0.890 9.375 11.777 1.00 84.19 89 SER A C 1
ATOM 664 O O . SER A 1 89 ? 1.722 9.715 10.939 1.00 84.19 89 SER A O 1
ATOM 666 N N . ARG A 1 90 ? 1.187 9.273 13.076 1.00 82.38 90 ARG A N 1
ATOM 667 C CA . ARG A 1 90 ? 2.540 9.440 13.622 1.00 82.38 90 ARG A CA 1
ATOM 668 C C . ARG A 1 90 ? 3.286 8.113 13.727 1.00 82.38 90 ARG A C 1
ATOM 670 O O . ARG A 1 90 ? 4.514 8.098 13.662 1.00 82.38 90 ARG A O 1
ATOM 677 N N . ALA A 1 91 ? 2.562 7.006 13.886 1.00 81.75 91 ALA A N 1
ATOM 678 C CA . ALA A 1 91 ? 3.147 5.679 14.024 1.00 81.75 91 ALA A CA 1
ATOM 679 C C . ALA A 1 91 ? 3.694 5.160 12.689 1.00 81.75 91 ALA A C 1
ATOM 681 O O . ALA A 1 91 ? 4.806 4.624 12.646 1.00 81.75 91 ALA A O 1
ATOM 682 N N . ALA A 1 92 ? 2.927 5.333 11.610 1.00 81.69 92 ALA A N 1
ATOM 683 C CA . ALA A 1 92 ? 3.208 4.744 10.309 1.00 81.69 92 ALA A CA 1
ATOM 684 C C . ALA A 1 92 ? 4.443 5.377 9.635 1.00 81.69 92 ALA A C 1
ATOM 686 O O . ALA A 1 92 ? 4.456 6.581 9.363 1.00 81.69 92 ALA A O 1
ATOM 687 N N . PRO A 1 93 ? 5.499 4.595 9.339 1.00 82.31 93 PRO A N 1
ATOM 688 C CA . PRO A 1 93 ? 6.613 5.083 8.538 1.00 82.31 93 PRO A CA 1
ATOM 689 C C . PRO A 1 93 ? 6.181 5.314 7.083 1.00 82.31 93 PRO A C 1
ATOM 691 O O . PRO A 1 93 ? 5.262 4.674 6.575 1.00 82.31 93 PRO A O 1
ATOM 694 N N . GLN A 1 94 ? 6.872 6.217 6.383 1.00 79.31 94 GLN A N 1
ATOM 695 C CA . GLN A 1 94 ? 6.575 6.468 4.974 1.00 79.31 94 GLN A CA 1
ATOM 696 C C . GLN A 1 94 ? 7.019 5.278 4.104 1.00 79.31 94 GLN A C 1
ATOM 698 O O . GLN A 1 94 ? 8.195 4.904 4.160 1.00 79.31 94 GLN A O 1
ATOM 703 N N . PRO A 1 95 ? 6.135 4.722 3.255 1.00 79.00 95 PRO A N 1
ATOM 704 C CA . PRO A 1 95 ? 6.514 3.679 2.308 1.00 79.00 95 PRO A CA 1
ATOM 705 C C . PRO A 1 95 ? 7.502 4.247 1.281 1.00 79.00 95 PRO A C 1
ATOM 707 O O . PRO A 1 95 ? 7.243 5.287 0.670 1.00 79.00 95 PRO A O 1
ATOM 710 N N . ARG A 1 96 ? 8.655 3.584 1.120 1.00 76.44 96 ARG A N 1
ATOM 711 C CA . ARG A 1 96 ? 9.764 4.053 0.264 1.00 76.44 96 ARG A CA 1
ATOM 712 C C . ARG A 1 96 ? 9.530 3.802 -1.223 1.00 76.44 96 ARG A C 1
ATOM 714 O O . ARG A 1 96 ? 10.023 4.565 -2.045 1.00 76.44 96 ARG A O 1
ATOM 721 N N . ASP A 1 97 ? 8.760 2.770 -1.551 1.00 80.75 97 ASP A N 1
ATOM 722 C CA . ASP A 1 97 ? 8.506 2.345 -2.934 1.00 80.75 97 ASP A CA 1
ATOM 723 C C . ASP A 1 97 ? 7.356 3.116 -3.605 1.00 80.75 97 ASP A C 1
ATOM 725 O O . ASP A 1 97 ? 7.034 2.885 -4.770 1.00 80.75 97 ASP A O 1
ATOM 729 N N . LEU A 1 98 ? 6.731 4.043 -2.872 1.00 82.50 98 LEU A N 1
ATOM 730 C CA . LEU A 1 98 ? 5.588 4.830 -3.317 1.00 82.50 98 LEU A CA 1
ATOM 731 C C . LEU A 1 98 ? 5.970 6.282 -3.613 1.00 82.50 98 LEU A C 1
ATOM 733 O O . LEU A 1 98 ? 6.790 6.896 -2.928 1.00 82.50 98 LEU A O 1
ATOM 737 N N . THR A 1 99 ? 5.323 6.864 -4.622 1.00 85.44 99 THR A N 1
ATOM 738 C CA . THR A 1 99 ? 5.517 8.276 -4.976 1.00 85.44 99 THR A CA 1
ATOM 739 C C . THR A 1 99 ? 4.819 9.209 -3.985 1.00 85.44 99 THR A C 1
ATOM 741 O O . THR A 1 99 ? 4.022 8.789 -3.145 1.00 85.44 99 THR A O 1
ATOM 744 N N . ALA A 1 100 ? 5.090 10.515 -4.074 1.00 84.44 100 ALA A N 1
ATOM 745 C CA . ALA A 1 100 ? 4.388 11.514 -3.265 1.00 84.44 100 ALA A CA 1
ATOM 746 C C . ALA A 1 100 ? 2.860 11.452 -3.453 1.00 84.44 100 ALA A C 1
ATOM 748 O O . ALA A 1 100 ? 2.130 11.525 -2.467 1.00 84.44 100 ALA A O 1
ATOM 749 N N . THR A 1 101 ? 2.390 11.237 -4.684 1.00 84.19 101 THR A N 1
ATOM 750 C CA . THR A 1 101 ? 0.962 11.119 -5.009 1.00 84.19 101 THR A CA 1
ATOM 751 C C . THR A 1 101 ? 0.334 9.873 -4.387 1.00 84.19 101 THR A C 1
ATOM 753 O O . THR A 1 101 ? -0.725 9.963 -3.773 1.00 84.19 101 THR A O 1
ATOM 756 N N . ASP A 1 102 ? 1.012 8.724 -4.463 1.00 85.88 102 ASP A N 1
ATOM 757 C CA . ASP A 1 102 ? 0.528 7.479 -3.848 1.00 85.88 102 ASP A CA 1
ATOM 758 C C . ASP A 1 102 ? 0.457 7.609 -2.317 1.00 85.88 102 ASP A C 1
ATOM 760 O O . ASP A 1 102 ? -0.492 7.160 -1.677 1.00 85.88 102 ASP A O 1
ATOM 764 N N . ARG A 1 103 ? 1.446 8.279 -1.712 1.00 84.94 103 ARG A N 1
ATOM 765 C CA . ARG A 1 103 ? 1.451 8.559 -0.269 1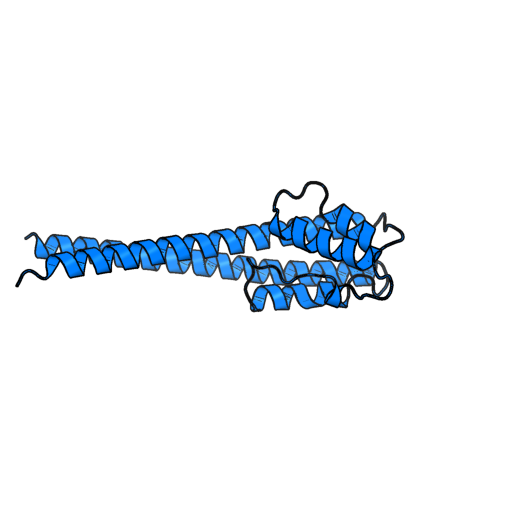.00 84.94 103 ARG A CA 1
ATOM 766 C C . ARG A 1 103 ? 0.325 9.506 0.132 1.00 84.94 103 ARG A C 1
ATOM 768 O O . ARG A 1 103 ? -0.293 9.289 1.170 1.00 84.94 103 ARG A O 1
ATOM 775 N N . ALA A 1 104 ? 0.025 10.510 -0.690 1.00 85.75 104 ALA A N 1
ATOM 776 C CA . ALA A 1 104 ? -1.123 11.385 -0.474 1.00 85.75 104 ALA A CA 1
ATOM 777 C C . ALA A 1 104 ? -2.447 10.605 -0.552 1.00 85.75 104 ALA A C 1
ATOM 779 O O . ALA A 1 104 ? -3.328 10.835 0.271 1.00 85.75 104 ALA A O 1
ATOM 780 N N . ALA A 1 105 ? -2.559 9.628 -1.459 1.00 85.50 105 ALA A N 1
ATOM 781 C CA . ALA A 1 105 ? -3.726 8.750 -1.560 1.00 85.50 105 ALA A CA 1
ATOM 782 C C . ALA A 1 105 ? -3.914 7.842 -0.330 1.00 85.50 105 ALA A C 1
ATOM 784 O O . ALA A 1 105 ? -5.049 7.563 0.049 1.00 85.50 105 ALA A O 1
ATOM 785 N N . LEU A 1 106 ? -2.824 7.416 0.319 1.00 86.06 106 LEU A N 1
ATOM 786 C CA . LEU A 1 106 ? -2.862 6.652 1.574 1.00 86.06 106 LEU A CA 1
ATOM 787 C C . LEU A 1 106 ? -3.035 7.530 2.821 1.00 86.06 106 LEU A C 1
ATOM 789 O O . LEU A 1 106 ? -3.382 7.020 3.881 1.00 86.06 106 LEU A O 1
ATOM 793 N N . SER A 1 107 ? -2.813 8.842 2.727 1.00 87.00 107 SER A N 1
ATOM 794 C CA . SER A 1 107 ? -2.904 9.751 3.876 1.00 87.00 107 SER A CA 1
ATOM 795 C C . SER A 1 107 ? -4.236 9.676 4.639 1.00 87.00 107 SER A C 1
ATOM 797 O O . SER A 1 107 ? -4.179 9.645 5.870 1.00 87.00 107 SER A O 1
ATOM 799 N N . PRO A 1 108 ? -5.414 9.607 3.979 1.00 86.81 108 PRO A N 1
ATOM 800 C CA . PRO A 1 108 ? -6.697 9.499 4.672 1.00 86.81 108 PRO A CA 1
ATOM 801 C C . PRO A 1 108 ? -6.794 8.249 5.544 1.00 86.81 108 PRO A C 1
ATOM 803 O O . PRO A 1 108 ? -7.415 8.285 6.604 1.00 86.81 108 PRO A O 1
ATOM 806 N N . LEU A 1 109 ? -6.136 7.160 5.135 1.00 87.56 109 LEU A N 1
ATOM 807 C CA . LEU A 1 109 ? -6.069 5.938 5.922 1.00 87.56 109 LEU A CA 1
ATOM 808 C C . LEU A 1 109 ? -5.351 6.173 7.243 1.00 87.56 109 LEU A C 1
ATOM 810 O O . LEU A 1 109 ? -5.873 5.830 8.295 1.00 87.56 109 LEU A O 1
ATOM 814 N N . TRP A 1 110 ? -4.200 6.833 7.221 1.00 86.94 110 TRP A N 1
ATOM 815 C CA . TRP A 1 110 ? -3.438 7.066 8.445 1.00 86.94 110 TRP A CA 1
ATOM 816 C C . TRP A 1 110 ? -4.127 8.011 9.430 1.00 86.94 110 TRP A C 1
ATOM 818 O O . TRP A 1 110 ? -3.875 7.934 10.631 1.00 86.94 110 TRP A O 1
ATOM 828 N N . THR A 1 111 ? -4.984 8.905 8.939 1.00 85.06 111 THR A N 1
ATOM 829 C CA . THR A 1 111 ? -5.691 9.883 9.773 1.00 85.06 111 THR A CA 1
ATOM 830 C C . THR A 1 111 ? -7.066 9.414 10.233 1.00 85.06 111 THR A C 1
ATOM 832 O O . THR A 1 111 ? -7.501 9.817 11.306 1.00 85.06 111 THR A O 1
ATOM 835 N N . GLY A 1 112 ? -7.763 8.614 9.424 1.00 81.62 112 GLY A N 1
ATOM 836 C CA . GLY A 1 112 ? -9.151 8.227 9.683 1.00 81.62 112 GLY A CA 1
ATOM 837 C C . GLY A 1 112 ? -9.331 6.795 10.183 1.00 81.62 112 GLY A C 1
ATOM 838 O O . GLY A 1 112 ? -10.360 6.491 10.782 1.00 81.62 112 GLY A O 1
ATOM 839 N N . LEU A 1 113 ? -8.354 5.905 9.992 1.00 82.12 113 LEU A N 1
ATOM 840 C CA . LEU A 1 113 ? -8.456 4.538 10.499 1.00 82.12 113 LEU A CA 1
ATOM 841 C C . LEU A 1 113 ? -8.445 4.540 12.035 1.00 82.12 113 LEU A C 1
ATOM 843 O O . LEU A 1 113 ? -7.590 5.161 12.663 1.00 82.12 113 LEU A O 1
ATOM 847 N N . GLY A 1 114 ? -9.406 3.847 12.644 1.00 76.56 114 GLY A N 1
ATOM 848 C CA . GLY A 1 114 ? -9.622 3.875 14.095 1.00 76.56 114 GLY A CA 1
ATOM 849 C C . GLY A 1 114 ? -10.571 4.981 14.572 1.00 76.56 114 GLY A C 1
ATOM 850 O O . GLY A 1 114 ? -11.072 4.886 15.688 1.00 76.56 114 GLY A O 1
ATOM 851 N N . ALA A 1 115 ? -10.894 5.968 13.730 1.00 74.38 115 ALA A N 1
ATOM 852 C CA . ALA A 1 115 ? -11.935 6.953 14.005 1.00 74.38 115 ALA A CA 1
ATOM 853 C C . ALA A 1 115 ? -13.261 6.502 13.361 1.00 74.38 115 ALA A C 1
ATOM 855 O O . ALA A 1 115 ? -13.281 6.089 12.203 1.00 74.38 115 ALA A O 1
ATOM 856 N N . GLY A 1 116 ? -14.365 6.554 14.108 1.00 76.38 116 GLY A N 1
ATOM 857 C CA . GLY A 1 116 ? -15.708 6.269 13.588 1.00 76.38 116 GLY A CA 1
ATOM 858 C C . GLY A 1 116 ? -16.206 4.823 13.717 1.00 76.38 116 GLY A C 1
ATOM 859 O O . GLY A 1 116 ? -15.535 3.920 14.237 1.00 76.38 116 GLY A O 1
ATOM 860 N N . ASP A 1 117 ? -17.443 4.629 13.264 1.00 83.25 117 ASP A N 1
ATOM 861 C CA . ASP A 1 117 ? -18.137 3.345 13.227 1.00 83.25 117 ASP A CA 1
ATOM 862 C C . ASP A 1 117 ? -17.672 2.470 12.048 1.00 83.25 117 ASP A C 1
ATOM 864 O O . ASP A 1 117 ? -16.815 2.849 11.245 1.00 83.25 117 ASP A O 1
ATOM 868 N N . GLU A 1 118 ? -18.191 1.246 11.976 1.00 84.19 118 GLU A N 1
ATOM 869 C CA . GLU A 1 118 ? -17.814 0.285 10.936 1.00 84.19 118 GLU A CA 1
ATOM 870 C C . GLU A 1 118 ? -18.142 0.799 9.525 1.00 84.19 118 GLU A C 1
ATOM 872 O O . GLU A 1 118 ? -17.327 0.663 8.612 1.00 84.19 118 GLU A O 1
ATOM 877 N N . ALA A 1 119 ? -19.300 1.446 9.355 1.00 86.00 119 ALA A N 1
ATOM 878 C CA . ALA A 1 119 ? -19.739 1.989 8.074 1.00 86.00 119 ALA A CA 1
ATOM 879 C C . ALA A 1 119 ? -18.809 3.107 7.578 1.00 86.00 119 ALA A C 1
ATOM 881 O O . ALA A 1 119 ? -18.389 3.085 6.418 1.00 86.00 119 ALA A O 1
ATOM 882 N N . ALA A 1 120 ? -18.420 4.039 8.456 1.00 86.50 120 ALA A N 1
ATOM 883 C CA . ALA A 1 120 ? -17.467 5.091 8.122 1.00 86.50 120 ALA A CA 1
ATOM 884 C C . ALA A 1 120 ? -16.087 4.522 7.763 1.00 86.50 120 ALA A C 1
ATOM 886 O O . ALA A 1 120 ? -15.461 4.973 6.803 1.00 86.50 120 ALA A O 1
ATOM 887 N N . GLN A 1 121 ? -15.618 3.500 8.486 1.00 86.75 121 GLN A N 1
ATOM 888 C CA . GLN A 1 121 ? -14.333 2.864 8.183 1.00 86.75 121 GLN A CA 1
ATOM 889 C C . GLN A 1 121 ? -14.353 2.097 6.871 1.00 86.75 121 GLN A C 1
ATOM 891 O O . GLN A 1 121 ? -13.378 2.144 6.121 1.00 86.75 121 GLN A O 1
ATOM 896 N N . ARG A 1 122 ? -15.466 1.436 6.559 1.00 87.56 122 ARG A N 1
ATOM 897 C CA . ARG A 1 122 ? -15.638 0.761 5.279 1.00 87.56 122 ARG A CA 1
ATOM 898 C C . ARG A 1 122 ? -15.623 1.750 4.119 1.00 87.56 122 ARG A C 1
ATOM 900 O O . ARG A 1 122 ? -14.858 1.555 3.180 1.00 87.56 122 ARG A O 1
ATOM 907 N N . ALA A 1 123 ? -16.384 2.838 4.227 1.00 88.06 123 ALA A N 1
ATOM 908 C CA . ALA A 1 123 ? -16.396 3.901 3.225 1.00 88.06 123 ALA A CA 1
ATOM 909 C C . ALA A 1 123 ? -15.002 4.525 3.039 1.00 88.06 123 ALA A C 1
ATOM 911 O O . ALA A 1 123 ? -14.580 4.798 1.916 1.00 88.06 123 ALA A O 1
ATOM 912 N N . LEU A 1 124 ? -14.250 4.697 4.131 1.00 89.44 124 LEU A N 1
ATOM 913 C CA . LEU A 1 124 ? -12.875 5.184 4.082 1.00 89.44 124 LEU A CA 1
ATOM 914 C C . LEU A 1 124 ? -11.946 4.212 3.343 1.00 89.44 124 LEU A C 1
ATOM 916 O O . LEU A 1 124 ? -11.187 4.637 2.471 1.00 89.44 124 LEU A O 1
ATOM 920 N N . LEU A 1 125 ? -11.996 2.917 3.668 1.00 88.12 125 LEU A N 1
ATOM 921 C CA . LEU A 1 125 ? -11.172 1.903 3.003 1.00 88.12 125 LEU A CA 1
ATOM 922 C C . LEU A 1 125 ? -11.517 1.789 1.516 1.00 88.12 125 LEU A C 1
ATOM 924 O O . LEU A 1 125 ? -10.614 1.680 0.685 1.00 88.12 125 LEU A O 1
ATOM 928 N N . GLU A 1 126 ? -12.800 1.874 1.171 1.00 89.44 126 GLU A N 1
ATOM 929 C CA . GLU A 1 126 ? -13.273 1.860 -0.210 1.00 89.44 126 GLU A CA 1
ATOM 930 C C . GLU A 1 126 ? -12.791 3.089 -0.994 1.00 89.44 126 GLU A C 1
ATOM 932 O O . GLU A 1 126 ? -12.262 2.941 -2.097 1.00 89.44 126 GLU A O 1
ATOM 937 N N . ALA A 1 127 ? -12.870 4.287 -0.407 1.00 88.19 127 ALA A N 1
ATOM 938 C CA . ALA A 1 127 ? -12.375 5.516 -1.024 1.00 88.19 127 ALA A CA 1
ATOM 939 C C . ALA A 1 127 ? -10.855 5.480 -1.256 1.00 88.19 127 ALA A C 1
ATOM 941 O O . ALA A 1 127 ? -10.371 5.846 -2.332 1.00 88.19 127 ALA A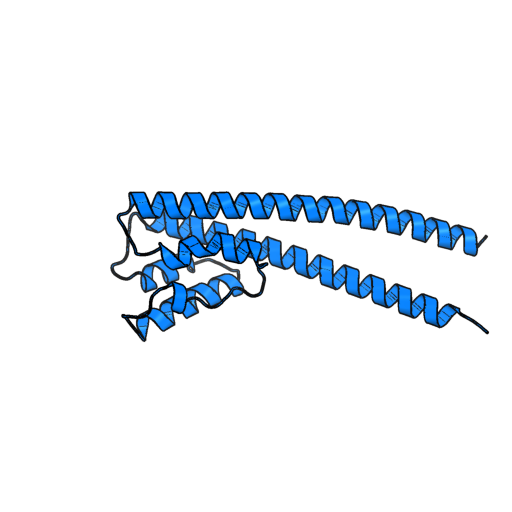 O 1
ATOM 942 N N . VAL A 1 128 ? -10.087 4.995 -0.273 1.00 89.00 128 VAL A N 1
ATOM 943 C CA . VAL A 1 128 ? -8.632 4.835 -0.410 1.00 89.00 128 VAL A CA 1
ATOM 944 C C . VAL A 1 128 ? -8.308 3.791 -1.480 1.00 89.00 128 VAL A C 1
ATOM 946 O O . VAL A 1 128 ? -7.431 4.027 -2.312 1.00 89.00 128 VAL A O 1
ATOM 949 N N . ARG A 1 129 ? -9.042 2.671 -1.533 1.00 87.62 129 ARG A N 1
ATOM 950 C CA . ARG A 1 129 ? -8.874 1.653 -2.580 1.00 87.62 129 ARG A CA 1
ATOM 951 C C . ARG A 1 129 ? -9.152 2.219 -3.971 1.00 87.62 129 ARG A C 1
ATOM 953 O O . ARG A 1 129 ? -8.324 2.036 -4.859 1.00 87.62 129 ARG A O 1
ATOM 960 N N . ALA A 1 130 ? -10.251 2.951 -4.147 1.00 87.44 130 ALA A N 1
ATOM 961 C CA . ALA A 1 130 ? -10.587 3.590 -5.417 1.00 87.44 130 ALA A CA 1
ATOM 962 C C . ALA A 1 130 ? -9.490 4.572 -5.869 1.00 87.44 130 ALA A C 1
ATOM 964 O O . ALA A 1 130 ? -9.112 4.599 -7.042 1.00 87.44 130 ALA A O 1
ATOM 965 N N . SER A 1 131 ? -8.916 5.328 -4.927 1.00 88.19 131 SER A N 1
ATOM 966 C CA . SER A 1 131 ? -7.780 6.215 -5.193 1.00 88.19 131 SER A CA 1
ATOM 967 C C . SER A 1 131 ? -6.525 5.442 -5.622 1.00 88.19 131 SER A C 1
ATOM 969 O O . SER A 1 131 ? -5.885 5.798 -6.614 1.00 88.19 131 SER A O 1
ATOM 971 N N . LEU A 1 132 ? -6.198 4.332 -4.949 1.00 86.69 132 LEU A N 1
ATOM 972 C CA . LEU A 1 132 ? -5.083 3.464 -5.345 1.00 86.69 132 LEU A CA 1
ATOM 973 C C . LEU A 1 132 ? -5.307 2.810 -6.714 1.00 86.69 132 LEU A C 1
ATOM 975 O O . LEU A 1 132 ? -4.355 2.684 -7.481 1.00 86.69 132 LEU A O 1
ATOM 979 N N . ASP A 1 133 ? -6.536 2.433 -7.061 1.00 86.62 133 ASP A N 1
ATOM 980 C CA . ASP A 1 133 ? -6.856 1.878 -8.380 1.00 86.62 133 ASP A CA 1
ATOM 981 C C . ASP A 1 133 ? -6.712 2.926 -9.497 1.00 86.62 133 ASP A C 1
ATOM 983 O O . ASP A 1 133 ? -6.205 2.616 -10.584 1.00 86.62 133 ASP A O 1
ATOM 987 N N . ALA A 1 134 ? -7.039 4.192 -9.218 1.00 85.75 134 ALA A N 1
ATOM 988 C CA . ALA A 1 134 ? -6.720 5.307 -10.110 1.00 85.75 134 ALA A CA 1
ATOM 989 C C . ALA A 1 134 ? -5.195 5.486 -10.275 1.00 85.75 134 ALA A C 1
ATOM 991 O O . ALA A 1 134 ? -4.704 5.674 -11.390 1.00 85.75 134 ALA A O 1
ATOM 992 N N . GLN A 1 135 ? -4.414 5.345 -9.198 1.00 85.19 135 GLN A N 1
ATOM 993 C CA . GLN A 1 135 ? -2.947 5.396 -9.284 1.00 85.19 135 GLN A CA 1
ATOM 994 C C . GLN A 1 135 ? -2.360 4.199 -10.043 1.00 85.19 135 GLN A C 1
ATOM 996 O O . GLN A 1 135 ? -1.446 4.364 -10.851 1.00 85.19 135 GLN A O 1
ATOM 1001 N N . ARG A 1 136 ? -2.906 2.991 -9.860 1.00 83.44 136 ARG A N 1
ATOM 1002 C CA . ARG A 1 136 ? -2.500 1.792 -10.612 1.00 83.44 136 ARG A CA 1
ATOM 1003 C C . ARG A 1 136 ? -2.772 1.938 -12.100 1.00 83.44 136 ARG A C 1
ATOM 1005 O O . ARG A 1 136 ? -1.927 1.568 -12.914 1.00 83.44 136 ARG A O 1
ATOM 1012 N N . THR A 1 137 ? -3.940 2.457 -12.472 1.00 83.88 137 THR A N 1
ATOM 1013 C CA . THR A 1 137 ? -4.282 2.688 -13.882 1.00 83.88 137 THR A CA 1
ATOM 1014 C C . THR A 1 137 ? -3.371 3.743 -14.503 1.00 83.88 137 THR A C 1
ATOM 1016 O O . THR A 1 137 ? -2.857 3.511 -15.598 1.00 83.88 137 THR A O 1
ATOM 1019 N N . GLN A 1 138 ? -3.058 4.825 -13.786 1.00 82.75 138 GLN A N 1
ATOM 1020 C CA . GLN A 1 138 ? -2.055 5.804 -14.220 1.00 82.75 138 GLN A CA 1
ATOM 1021 C C . GLN A 1 138 ? -0.654 5.193 -14.364 1.00 82.75 138 GLN A C 1
ATOM 1023 O O . GLN A 1 138 ? 0.003 5.416 -15.380 1.00 82.75 138 GLN A O 1
ATOM 1028 N N . ALA A 1 139 ? -0.205 4.381 -13.403 1.00 77.56 139 ALA A N 1
ATOM 1029 C CA . ALA A 1 139 ? 1.094 3.713 -13.467 1.00 77.56 139 ALA A CA 1
ATOM 1030 C C . ALA A 1 139 ? 1.191 2.754 -14.667 1.00 77.56 139 ALA A C 1
ATOM 1032 O O . ALA A 1 139 ? 2.193 2.762 -15.377 1.00 77.56 139 ALA A O 1
ATOM 1033 N N . ARG A 1 140 ? 0.126 1.991 -14.954 1.00 79.38 140 ARG A N 1
ATOM 1034 C CA . ARG A 1 140 ? 0.047 1.119 -16.142 1.00 79.38 140 ARG A CA 1
ATOM 1035 C C . ARG A 1 140 ? 0.059 1.911 -17.449 1.00 79.38 140 ARG A C 1
ATOM 1037 O O . ARG A 1 140 ? 0.665 1.476 -18.423 1.00 79.38 140 ARG A O 1
ATOM 1044 N N . GLN A 1 141 ? -0.615 3.059 -17.492 1.00 80.62 141 GLN A N 1
ATOM 1045 C CA . GLN A 1 141 ? -0.621 3.920 -18.676 1.00 80.62 141 GLN A CA 1
ATOM 1046 C C . GLN A 1 141 ? 0.743 4.569 -18.925 1.00 80.62 141 GLN A C 1
ATOM 1048 O O . GLN A 1 141 ? 1.142 4.681 -20.083 1.00 80.62 141 GLN A O 1
ATOM 1053 N N . ALA A 1 142 ? 1.454 4.969 -17.866 1.00 74.12 142 ALA A N 1
ATOM 1054 C CA . ALA A 1 142 ? 2.833 5.437 -17.964 1.00 74.12 142 ALA A CA 1
ATOM 1055 C C . ALA A 1 142 ? 3.728 4.325 -18.529 1.00 74.12 142 ALA A C 1
ATOM 1057 O O . ALA A 1 142 ? 4.263 4.486 -19.618 1.00 74.12 142 ALA A O 1
ATOM 1058 N N . GLU A 1 143 ? 3.723 3.141 -17.907 1.00 70.88 143 GLU A N 1
ATOM 1059 C CA . GLU A 1 143 ? 4.487 1.972 -18.365 1.00 70.88 143 GLU A CA 1
ATOM 1060 C C . GLU A 1 143 ? 4.223 1.639 -19.848 1.00 70.88 143 GLU A C 1
ATOM 1062 O O . GLU A 1 143 ? 5.153 1.407 -20.619 1.00 70.88 143 GLU A O 1
ATOM 1067 N N . ALA A 1 144 ? 2.962 1.692 -20.292 1.00 75.56 144 ALA A N 1
ATOM 1068 C CA . ALA A 1 144 ? 2.600 1.458 -21.689 1.00 75.56 144 ALA A CA 1
ATOM 1069 C C . ALA A 1 144 ? 3.100 2.554 -22.649 1.00 75.56 144 ALA A C 1
ATOM 1071 O O . ALA A 1 144 ? 3.496 2.246 -23.776 1.00 75.56 144 ALA A O 1
ATOM 1072 N N . ARG A 1 145 ? 3.071 3.831 -22.243 1.00 72.44 145 ARG A N 1
ATOM 1073 C CA . ARG A 1 145 ? 3.634 4.942 -23.034 1.00 72.44 145 ARG A CA 1
ATOM 1074 C C . ARG A 1 145 ? 5.146 4.819 -23.136 1.00 72.44 145 ARG A C 1
ATOM 1076 O O . ARG A 1 145 ? 5.701 4.963 -24.221 1.00 72.44 145 ARG A O 1
ATOM 1083 N N . ASP A 1 146 ? 5.782 4.484 -22.032 1.00 68.00 146 ASP A N 1
ATOM 1084 C CA . ASP A 1 146 ? 7.228 4.414 -21.923 1.00 68.00 146 ASP A CA 1
ATOM 1085 C C . ASP A 1 146 ? 7.792 3.221 -22.687 1.00 68.00 146 ASP A C 1
ATOM 1087 O O . ASP A 1 146 ? 8.798 3.347 -23.381 1.00 68.00 146 ASP A O 1
ATOM 1091 N N . HIS A 1 147 ? 7.086 2.088 -22.670 1.00 66.44 147 HIS A N 1
ATOM 1092 C CA . HIS A 1 147 ? 7.413 0.947 -23.515 1.00 66.44 147 HIS A CA 1
ATOM 1093 C C . HIS A 1 147 ? 7.344 1.308 -25.007 1.00 66.44 147 HIS A C 1
ATOM 1095 O O . HIS A 1 147 ? 8.244 0.965 -25.770 1.00 66.44 147 HIS A O 1
ATOM 1101 N N . ARG A 1 148 ? 6.324 2.068 -25.433 1.00 68.12 148 ARG A N 1
ATOM 1102 C CA . ARG A 1 148 ? 6.224 2.552 -26.823 1.00 68.12 148 ARG A CA 1
ATOM 1103 C C . ARG A 1 148 ? 7.373 3.491 -27.185 1.00 68.12 148 ARG A C 1
ATOM 1105 O O . ARG A 1 148 ? 7.933 3.359 -28.271 1.00 68.12 148 ARG A O 1
ATOM 1112 N N . LEU A 1 149 ? 7.745 4.402 -26.284 1.00 66.06 149 LEU A N 1
ATOM 1113 C CA . LEU A 1 149 ? 8.878 5.306 -26.489 1.00 66.06 149 LEU A CA 1
ATOM 1114 C C . LEU A 1 149 ? 10.195 4.529 -26.581 1.00 66.06 149 LEU A C 1
ATOM 1116 O O . LEU A 1 149 ? 10.952 4.747 -27.524 1.00 66.06 149 LEU A O 1
ATOM 1120 N N . ALA A 1 150 ? 10.431 3.572 -25.683 1.00 61.81 150 ALA A N 1
ATOM 1121 C CA . ALA A 1 150 ? 11.612 2.713 -25.705 1.00 61.81 150 ALA A CA 1
ATOM 1122 C C . ALA A 1 150 ? 11.715 1.901 -27.006 1.00 61.81 150 ALA A C 1
ATOM 1124 O O . ALA A 1 150 ? 12.785 1.850 -27.607 1.00 61.81 150 ALA A O 1
ATOM 1125 N N . VAL A 1 151 ? 10.605 1.332 -27.491 1.00 63.84 151 VAL A N 1
ATOM 1126 C CA . VAL A 1 151 ? 10.563 0.637 -28.788 1.00 63.84 151 VAL A CA 1
ATOM 1127 C C . VAL A 1 151 ? 10.870 1.605 -29.933 1.00 63.84 151 VAL A C 1
ATOM 1129 O O . VAL A 1 151 ? 11.700 1.294 -30.781 1.00 63.84 151 VAL A O 1
ATOM 1132 N N . SER A 1 152 ? 10.267 2.798 -29.946 1.00 63.81 152 SER A N 1
ATOM 1133 C CA . SER A 1 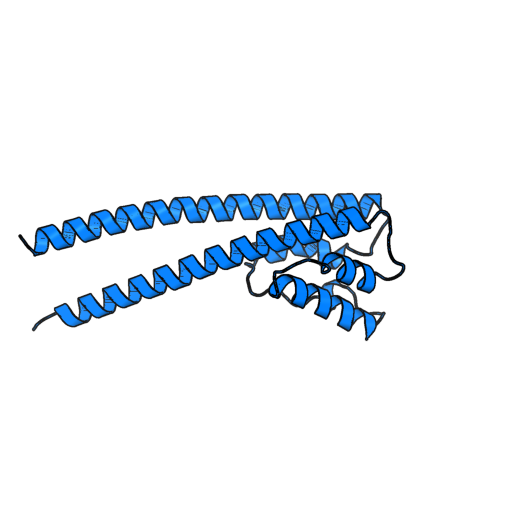152 ? 10.513 3.791 -31.002 1.00 63.81 152 SER A CA 1
ATOM 1134 C C . SER A 1 152 ? 11.964 4.295 -31.031 1.00 63.81 152 SER A C 1
ATOM 1136 O O . SER A 1 152 ? 12.555 4.412 -32.104 1.00 63.81 152 SER A O 1
ATOM 1138 N N . LEU A 1 153 ? 12.572 4.510 -29.861 1.00 63.34 153 LEU A N 1
ATOM 1139 C CA . LEU A 1 153 ? 13.980 4.884 -29.711 1.00 63.34 153 LEU A CA 1
ATOM 1140 C C . LEU A 1 153 ? 14.915 3.733 -30.091 1.00 63.34 153 LEU A C 1
ATOM 1142 O O . LEU A 1 153 ? 15.937 3.971 -30.727 1.00 63.34 153 LEU A O 1
ATOM 1146 N N . GLY A 1 154 ? 14.559 2.492 -29.754 1.00 62.06 154 GLY A N 1
ATOM 1147 C CA . GLY A 1 154 ? 15.301 1.298 -30.157 1.00 62.06 154 GLY A CA 1
ATOM 1148 C C . GLY A 1 154 ? 15.305 1.099 -31.672 1.00 62.06 154 GLY A C 1
ATOM 1149 O O . GLY A 1 154 ? 16.357 0.834 -32.248 1.00 62.06 154 GLY A O 1
ATOM 1150 N N . VAL A 1 155 ? 14.160 1.305 -32.332 1.00 66.12 155 VAL A N 1
ATOM 1151 C CA . VAL A 1 155 ? 14.053 1.262 -33.799 1.00 66.12 155 VAL A CA 1
ATOM 1152 C C . VAL A 1 155 ? 14.898 2.366 -34.434 1.00 66.12 155 VAL A C 1
ATOM 1154 O O . VAL A 1 155 ? 15.688 2.071 -35.323 1.00 66.12 155 VAL A O 1
ATOM 1157 N N . LEU A 1 156 ? 14.797 3.612 -33.958 1.00 64.94 156 LEU A N 1
ATOM 1158 C CA . LEU A 1 156 ? 15.606 4.726 -34.471 1.00 64.94 156 LEU A CA 1
ATOM 1159 C C . LEU A 1 156 ? 17.109 4.520 -34.240 1.00 64.94 156 LEU A C 1
ATOM 1161 O O . LEU A 1 156 ? 17.906 4.805 -35.129 1.00 64.94 156 LEU A O 1
ATOM 1165 N N . GLY A 1 157 ? 17.500 3.991 -33.080 1.00 59.94 157 GLY A N 1
ATOM 1166 C CA . GLY A 1 157 ? 18.888 3.658 -32.766 1.00 59.94 157 GLY A CA 1
ATOM 1167 C C . GLY A 1 157 ? 19.438 2.544 -33.657 1.00 59.94 157 GLY A C 1
ATOM 1168 O O . GLY A 1 157 ? 20.538 2.678 -34.186 1.00 59.94 157 GLY A O 1
ATOM 1169 N N . ALA A 1 158 ? 18.661 1.483 -33.892 1.00 61.47 158 ALA A N 1
ATOM 1170 C CA . ALA A 1 158 ? 19.032 0.416 -34.822 1.00 61.47 158 ALA A CA 1
ATOM 1171 C C . ALA A 1 158 ? 19.181 0.941 -36.259 1.00 61.47 158 ALA A C 1
ATOM 1173 O O . ALA A 1 158 ? 20.125 0.573 -36.952 1.00 61.47 158 ALA A O 1
ATOM 1174 N N . LEU A 1 159 ? 18.297 1.850 -36.681 1.00 59.75 159 LEU A N 1
ATOM 1175 C CA . LEU A 1 159 ? 18.339 2.486 -37.999 1.00 59.75 159 LEU A CA 1
ATOM 1176 C C . LEU A 1 159 ? 19.557 3.413 -38.149 1.00 59.75 159 LEU A C 1
ATOM 1178 O O . LEU A 1 159 ? 20.211 3.403 -39.187 1.00 59.75 159 LEU A O 1
ATOM 1182 N N . ALA A 1 160 ? 19.910 4.160 -37.100 1.00 58.31 160 ALA A N 1
ATOM 1183 C CA . ALA A 1 160 ? 21.102 5.004 -37.070 1.00 58.31 160 ALA A CA 1
ATOM 1184 C C . ALA A 1 160 ? 22.400 4.182 -37.105 1.00 58.31 160 ALA A C 1
ATOM 1186 O O . ALA A 1 160 ? 23.317 4.535 -37.839 1.00 58.31 160 ALA A O 1
ATOM 1187 N N . VAL A 1 161 ? 22.471 3.071 -36.363 1.00 61.34 161 VAL A N 1
ATOM 1188 C CA . VAL A 1 161 ? 23.614 2.141 -36.405 1.00 61.34 161 VAL A CA 1
ATOM 1189 C C . VAL A 1 161 ? 23.729 1.484 -37.779 1.00 61.34 161 VAL A C 1
ATOM 1191 O O . VAL A 1 161 ? 24.830 1.394 -38.312 1.00 61.34 161 VAL A O 1
ATOM 1194 N N . PHE A 1 162 ? 22.606 1.080 -38.377 1.00 64.25 162 PHE A N 1
ATOM 1195 C CA . PHE A 1 162 ? 22.579 0.517 -39.726 1.00 64.25 162 PHE A CA 1
ATOM 1196 C C . PHE A 1 162 ? 23.073 1.523 -40.775 1.00 64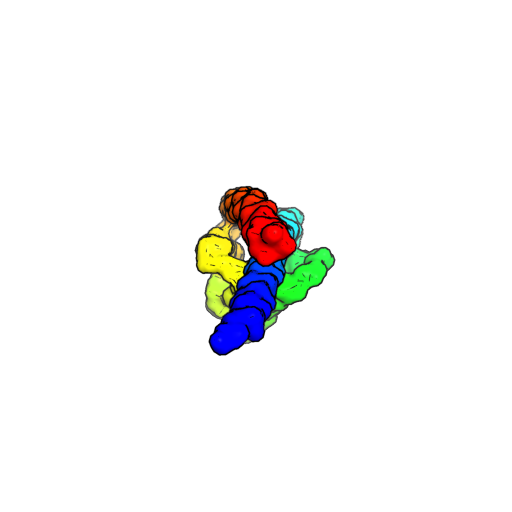.25 162 PHE A C 1
ATOM 1198 O O . PHE A 1 162 ? 23.881 1.159 -41.618 1.00 64.25 162 PHE A O 1
ATOM 1205 N N . LEU A 1 163 ? 22.664 2.793 -40.683 1.00 61.53 163 LEU A N 1
ATOM 1206 C CA . LEU A 1 163 ? 23.145 3.871 -41.558 1.00 61.53 163 LEU A CA 1
ATOM 1207 C C . LEU A 1 163 ? 24.619 4.240 -41.340 1.00 61.53 163 LEU A C 1
ATOM 1209 O O . LEU A 1 163 ? 25.239 4.754 -42.258 1.00 61.53 163 LEU A O 1
ATOM 1213 N N . PHE A 1 164 ? 25.171 4.022 -40.144 1.00 57.25 164 PHE A N 1
ATOM 1214 C CA . PHE A 1 164 ? 26.586 4.288 -39.849 1.00 57.25 164 PHE A CA 1
ATOM 1215 C C . PHE A 1 164 ? 27.515 3.125 -40.235 1.00 57.25 164 PHE A C 1
ATOM 1217 O O . PHE A 1 164 ? 28.724 3.317 -40.343 1.00 57.25 164 PHE A O 1
ATOM 1224 N N . LEU A 1 165 ? 26.960 1.915 -40.371 1.00 55.06 165 LEU A N 1
ATOM 1225 C CA . LEU A 1 165 ? 27.653 0.705 -40.830 1.00 55.06 165 LEU A CA 1
ATOM 1226 C C . LEU A 1 165 ? 27.599 0.517 -42.355 1.00 55.06 165 LEU A C 1
ATOM 1228 O O . LEU A 1 165 ? 28.318 -0.346 -42.862 1.00 55.06 165 LEU A O 1
ATOM 1232 N N . LEU A 1 166 ? 26.748 1.278 -43.050 1.00 55.25 166 LEU A N 1
ATOM 1233 C CA . LEU A 1 166 ? 26.611 1.311 -44.509 1.00 55.25 166 LEU A CA 1
ATOM 1234 C C . LEU A 1 166 ? 27.510 2.397 -45.114 1.00 55.25 166 LEU A C 1
ATOM 1236 O O . LEU A 1 166 ? 28.090 2.130 -46.188 1.00 55.25 166 LEU A O 1
#

Sequence (166 aa):
MPSWPFALLAGAGCALLGLAWAGALSRRRAALDAWARTLMRLEASLAYRPPALADWLLLGVRGETDASVCGVLETAAQRMRQDALLTLSRAAPQPRDLTATDRAALSPLWTGLGAGDEAAQRALLEAVRASLDAQRTQARQAEARDHRLAVSLGVLGALAVFLFLL